Protein AF-A0A7X8C895-F1 (afdb_monomer)

Foldseek 3Di:
DDQADDDDPPDDQDPVNVVVRVVSSVVSVPDDPDDDDDDDPCVDPPDD

Secondary structure (DSSP, 8-state):
--S-----TT-PPPHHHHHHHHHHHHHHH---SS--PPPP-TTS----

Mean predicted aligned error: 5.32 Å

pLDDT: mean 89.48, std 9.96, range [58.75, 97.25]

Structure (mmCIF, N/CA/C/O backbone):
data_AF-A0A7X8C895-F1
#
_entry.id   AF-A0A7X8C895-F1
#
loop_
_atom_site.group_PDB
_atom_site.id
_atom_site.type_symbol
_atom_site.label_atom_id
_atom_site.label_alt_id
_atom_site.label_comp_id
_atom_site.label_asym_id
_atom_site.label_entity_id
_atom_site.label_seq_id
_atom_site.pdbx_PDB_ins_code
_atom_site.Car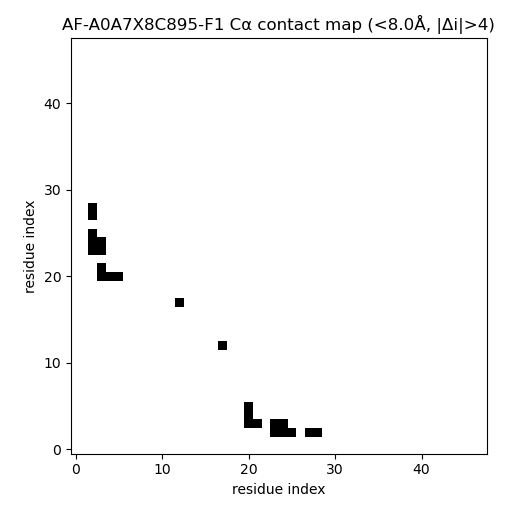tn_x
_atom_site.Cartn_y
_atom_site.Cartn_z
_atom_site.occupancy
_atom_site.B_iso_or_equiv
_atom_site.auth_seq_id
_atom_site.auth_comp_id
_atom_site.auth_asym_id
_atom_site.auth_atom_id
_atom_site.pdbx_PDB_model_num
ATOM 1 N N . MET A 1 1 ? 1.721 16.167 2.269 1.00 80.38 1 MET A N 1
ATOM 2 C CA . MET A 1 1 ? 2.559 15.333 3.153 1.00 80.38 1 MET A CA 1
ATOM 3 C C . MET A 1 1 ? 2.988 14.127 2.344 1.00 80.38 1 MET A C 1
ATOM 5 O O . MET A 1 1 ? 2.115 13.450 1.815 1.00 80.38 1 MET A O 1
ATOM 9 N N . MET A 1 2 ? 4.287 13.915 2.175 1.00 89.06 2 MET A N 1
ATOM 10 C CA . MET A 1 2 ? 4.810 12.738 1.485 1.00 89.06 2 MET A CA 1
ATOM 11 C C . MET A 1 2 ? 5.136 11.689 2.549 1.00 89.06 2 MET A C 1
ATOM 13 O O . MET A 1 2 ? 5.913 11.966 3.457 1.00 89.06 2 MET A O 1
ATOM 17 N N . TYR A 1 3 ? 4.471 10.535 2.498 1.00 94.62 3 TYR A N 1
ATOM 18 C CA . TYR A 1 3 ? 4.663 9.470 3.490 1.00 94.62 3 TYR A CA 1
ATOM 19 C C . TYR A 1 3 ? 5.784 8.508 3.087 1.00 94.62 3 TYR A C 1
ATOM 21 O O . TYR A 1 3 ? 6.519 8.032 3.943 1.00 94.62 3 TYR A O 1
ATOM 29 N N . PHE A 1 4 ? 5.969 8.277 1.792 1.00 94.69 4 PHE A N 1
ATOM 30 C CA . PHE A 1 4 ? 7.039 7.448 1.256 1.00 94.69 4 PHE A CA 1
ATOM 31 C C . PHE A 1 4 ? 7.445 7.976 -0.119 1.00 94.69 4 PHE A C 1
ATOM 33 O O . PHE A 1 4 ? 6.582 8.377 -0.903 1.00 94.69 4 PHE A O 1
ATOM 40 N N . GLU A 1 5 ? 8.745 7.962 -0.399 1.00 93.06 5 GLU A N 1
ATOM 41 C CA . GLU A 1 5 ? 9.312 8.265 -1.708 1.00 93.06 5 GLU A CA 1
ATOM 42 C C . GLU A 1 5 ? 10.464 7.311 -2.004 1.00 93.06 5 GLU A C 1
ATOM 44 O O . GLU A 1 5 ? 11.389 7.149 -1.210 1.00 93.06 5 GLU A O 1
ATOM 49 N N . LYS A 1 6 ? 10.389 6.645 -3.153 1.00 90.50 6 LYS A N 1
ATOM 50 C CA . LYS A 1 6 ? 11.459 5.800 -3.674 1.00 90.50 6 LYS A CA 1
ATOM 51 C C . LYS A 1 6 ? 11.278 5.699 -5.177 1.00 90.50 6 LYS A C 1
ATOM 53 O O . LYS A 1 6 ? 10.282 5.156 -5.646 1.00 90.50 6 LYS A O 1
ATOM 58 N N . GLY A 1 7 ? 12.223 6.244 -5.928 1.00 89.56 7 GLY A N 1
ATOM 59 C CA . GLY A 1 7 ? 12.181 6.199 -7.381 1.00 89.56 7 GLY A CA 1
ATOM 60 C C . GLY A 1 7 ? 13.381 6.886 -8.012 1.00 89.56 7 GLY A C 1
ATOM 61 O O . GLY A 1 7 ? 13.932 7.841 -7.470 1.00 89.56 7 GLY A O 1
ATOM 62 N N . SER A 1 8 ? 13.778 6.384 -9.173 1.00 91.31 8 SER A N 1
ATOM 63 C CA . SER A 1 8 ? 14.717 7.018 -10.093 1.00 91.31 8 SER A CA 1
ATOM 64 C C . SER A 1 8 ? 14.412 6.518 -11.507 1.00 91.31 8 SER A C 1
ATOM 66 O O . SER A 1 8 ? 13.595 5.613 -11.676 1.00 91.31 8 SER A O 1
ATOM 68 N N . ALA A 1 9 ? 15.081 7.066 -12.523 1.00 93.12 9 ALA A N 1
ATOM 69 C CA . ALA A 1 9 ? 14.907 6.624 -13.909 1.00 93.12 9 ALA A CA 1
ATOM 70 C C . ALA A 1 9 ? 15.250 5.137 -14.134 1.00 93.12 9 ALA A C 1
ATOM 72 O O . ALA A 1 9 ? 14.836 4.564 -15.136 1.00 93.12 9 ALA A O 1
ATOM 73 N N . THR A 1 10 ? 16.006 4.523 -13.221 1.00 93.62 10 THR A N 1
ATOM 74 C CA . THR A 1 10 ? 16.502 3.145 -13.335 1.00 93.62 10 THR A CA 1
ATOM 75 C C . THR A 1 10 ? 16.101 2.274 -12.146 1.00 93.62 10 THR A C 1
ATOM 77 O O . THR A 1 10 ? 16.707 1.232 -11.922 1.00 93.62 10 THR A O 1
ATOM 80 N N . THR A 1 11 ? 15.156 2.717 -11.314 1.00 92.12 11 THR A N 1
ATOM 81 C CA . THR A 1 11 ? 14.732 1.938 -10.145 1.00 92.12 11 THR A CA 1
ATOM 82 C C . THR A 1 11 ? 13.565 1.036 -10.504 1.00 92.12 11 THR A C 1
ATOM 84 O O . THR A 1 11 ? 12.450 1.514 -10.693 1.00 92.12 11 THR A O 1
ATOM 87 N N . ASP A 1 12 ? 13.816 -0.266 -10.490 1.00 92.75 12 ASP A N 1
ATOM 88 C CA . ASP A 1 12 ? 12.777 -1.287 -10.485 1.00 92.75 12 ASP A CA 1
ATOM 89 C C . ASP A 1 12 ? 12.347 -1.581 -9.044 1.00 92.75 12 ASP A C 1
ATOM 91 O O . ASP A 1 12 ? 13.176 -1.855 -8.174 1.00 92.75 12 ASP A O 1
ATOM 95 N N . LEU A 1 13 ? 11.045 -1.495 -8.774 1.00 93.50 13 LEU A N 1
ATOM 96 C CA . LEU A 1 13 ? 10.482 -1.823 -7.465 1.00 93.50 13 LEU A CA 1
ATOM 97 C C . LEU A 1 13 ? 10.102 -3.300 -7.430 1.00 93.50 13 LEU A C 1
ATOM 99 O O . LEU A 1 13 ? 9.238 -3.752 -8.181 1.00 93.50 13 LEU A O 1
ATOM 103 N N . THR A 1 14 ? 10.718 -4.044 -6.518 1.00 94.19 14 THR A N 1
ATOM 104 C CA . THR A 1 14 ? 10.329 -5.427 -6.244 1.00 94.19 14 THR A CA 1
ATOM 105 C C . THR A 1 14 ? 9.043 -5.478 -5.414 1.00 94.19 14 THR A C 1
ATOM 107 O O . THR A 1 14 ? 8.631 -4.499 -4.788 1.00 94.19 14 THR A O 1
ATOM 110 N N . SER A 1 15 ? 8.404 -6.648 -5.338 1.00 93.56 15 SER A N 1
ATOM 111 C CA . SER A 1 15 ? 7.252 -6.847 -4.447 1.00 93.56 15 SER A CA 1
ATOM 112 C C . SER A 1 15 ? 7.589 -6.575 -2.975 1.00 93.56 15 SER A C 1
ATOM 114 O O . SER A 1 15 ? 6.733 -6.106 -2.224 1.00 93.56 15 SER A O 1
ATOM 116 N N . GLU A 1 16 ? 8.831 -6.841 -2.562 1.00 95.69 16 GLU A N 1
ATOM 117 C CA . GLU A 1 16 ? 9.307 -6.535 -1.212 1.00 95.69 16 GLU A CA 1
ATOM 118 C C . GLU A 1 16 ? 9.452 -5.024 -0.998 1.00 95.69 16 GLU A C 1
ATOM 120 O O . GLU A 1 16 ? 9.008 -4.511 0.029 1.00 95.69 16 GLU A O 1
ATOM 125 N N . ASP A 1 17 ? 9.966 -4.291 -1.990 1.00 94.44 17 ASP A N 1
ATOM 126 C CA . ASP A 1 17 ? 10.043 -2.827 -1.938 1.00 94.44 17 ASP A CA 1
ATOM 127 C C . ASP A 1 17 ? 8.663 -2.185 -1.795 1.00 94.44 17 ASP A C 1
ATOM 129 O O . ASP A 1 17 ? 8.478 -1.290 -0.969 1.00 94.44 17 ASP A O 1
ATOM 133 N N . LEU A 1 18 ? 7.687 -2.664 -2.575 1.00 93.81 18 LEU A N 1
ATOM 134 C CA . LEU A 1 18 ? 6.305 -2.185 -2.518 1.00 93.81 18 LEU A CA 1
ATOM 135 C C . LEU A 1 18 ? 5.684 -2.441 -1.146 1.00 93.81 18 LEU A C 1
ATOM 137 O O . LEU A 1 18 ? 5.041 -1.556 -0.578 1.00 93.81 18 LEU A O 1
ATOM 141 N N . LYS A 1 19 ? 5.898 -3.641 -0.596 1.00 96.19 19 LYS A N 1
ATOM 142 C CA . LYS A 1 19 ? 5.430 -3.993 0.742 1.00 96.19 19 LYS A CA 1
ATOM 143 C C . LYS A 1 19 ? 6.054 -3.061 1.778 1.00 96.19 19 LYS A C 1
ATOM 145 O O . LYS A 1 19 ? 5.324 -2.398 2.506 1.00 96.19 19 LYS A O 1
ATOM 150 N N . ASN A 1 20 ? 7.378 -2.967 1.817 1.00 96.75 20 ASN A N 1
ATOM 151 C CA . ASN A 1 20 ? 8.085 -2.174 2.819 1.00 96.75 20 ASN A CA 1
ATOM 152 C C . ASN A 1 20 ? 7.706 -0.689 2.746 1.00 96.75 20 ASN A C 1
ATOM 154 O O . ASN A 1 20 ? 7.400 -0.094 3.777 1.00 96.75 20 ASN A O 1
ATOM 158 N N . GLY A 1 21 ? 7.622 -0.116 1.541 1.00 96.12 21 GLY A N 1
ATOM 159 C CA . GLY A 1 21 ? 7.210 1.276 1.361 1.00 96.12 21 GLY A CA 1
ATOM 160 C C . GLY A 1 21 ? 5.772 1.550 1.805 1.00 96.12 21 GLY A C 1
ATOM 161 O O . GLY A 1 21 ? 5.496 2.589 2.408 1.00 96.12 21 GLY A O 1
ATOM 162 N N . LEU A 1 22 ? 4.855 0.601 1.582 1.00 95.50 22 LEU A N 1
ATOM 163 C CA . LEU A 1 22 ? 3.483 0.707 2.076 1.00 95.50 22 LEU A CA 1
ATOM 164 C C . LEU A 1 22 ? 3.430 0.680 3.610 1.00 95.50 22 LEU A C 1
ATOM 166 O O . LEU A 1 22 ? 2.744 1.508 4.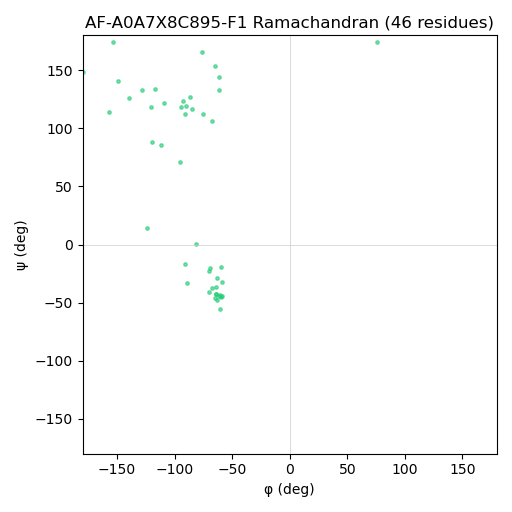207 1.00 95.50 22 LEU A O 1
ATOM 170 N N . TYR A 1 23 ? 4.152 -0.241 4.252 1.00 96.94 23 TYR A N 1
ATOM 171 C CA . TYR A 1 23 ? 4.199 -0.319 5.715 1.00 96.94 23 TYR A CA 1
ATOM 172 C C . TYR A 1 23 ? 4.828 0.934 6.334 1.00 96.94 23 TYR A C 1
ATOM 174 O O . TYR A 1 23 ? 4.264 1.474 7.283 1.00 96.94 23 TYR A O 1
ATOM 182 N N . GLU A 1 24 ? 5.918 1.453 5.763 1.00 97.25 24 GLU A N 1
ATOM 183 C CA . GLU A 1 24 ? 6.542 2.706 6.207 1.00 97.25 24 GLU A CA 1
ATOM 184 C C . GLU A 1 24 ? 5.562 3.887 6.115 1.00 97.25 24 GLU A C 1
ATOM 186 O O . GLU A 1 24 ? 5.436 4.689 7.046 1.00 97.25 24 GLU A O 1
ATOM 191 N N . ALA A 1 25 ? 4.817 3.981 5.009 1.00 96.81 25 ALA A N 1
ATOM 192 C CA . ALA A 1 25 ? 3.825 5.031 4.829 1.00 96.81 25 ALA A CA 1
ATOM 193 C C . ALA A 1 25 ? 2.685 4.937 5.858 1.00 96.81 25 ALA A C 1
ATOM 195 O O . ALA A 1 25 ? 2.263 5.958 6.407 1.00 96.81 25 ALA A O 1
ATOM 196 N N . LEU A 1 26 ? 2.197 3.722 6.133 1.00 96.12 26 LEU A N 1
ATOM 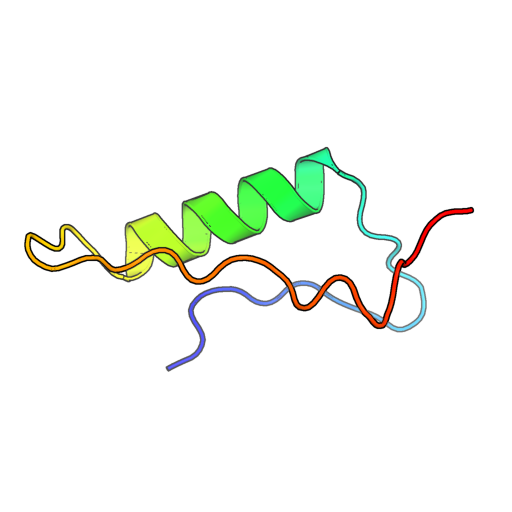197 C CA . LEU A 1 26 ? 1.146 3.477 7.123 1.00 96.12 26 LEU A CA 1
ATOM 198 C C . LEU A 1 26 ? 1.625 3.748 8.554 1.00 96.12 26 LEU A C 1
ATOM 200 O O . LEU A 1 26 ? 0.867 4.307 9.346 1.00 96.12 26 LEU A O 1
ATOM 204 N N . GLU A 1 27 ? 2.875 3.419 8.878 1.00 96.56 27 GLU A N 1
ATOM 205 C CA . GLU A 1 27 ? 3.470 3.721 10.181 1.00 96.56 27 GLU A CA 1
ATOM 206 C C . GLU A 1 27 ? 3.550 5.236 10.411 1.00 96.56 27 GLU A C 1
ATOM 208 O O . GLU A 1 27 ? 3.061 5.738 11.424 1.00 96.56 27 GLU A O 1
ATOM 213 N N . LYS A 1 28 ? 4.049 5.993 9.423 1.00 96.44 28 LYS A N 1
ATOM 214 C CA . LYS A 1 28 ? 4.091 7.466 9.474 1.00 96.44 28 LYS A CA 1
ATOM 215 C C . LYS A 1 28 ? 2.704 8.112 9.524 1.00 96.44 28 LYS A C 1
ATOM 217 O O . LYS A 1 28 ? 2.555 9.211 10.059 1.00 96.44 28 LYS A O 1
ATOM 222 N N . LEU A 1 29 ? 1.682 7.466 8.957 1.00 95.38 29 LEU A N 1
ATOM 223 C CA . LEU A 1 29 ? 0.291 7.923 9.039 1.00 95.38 29 LEU A CA 1
ATOM 224 C C . LEU A 1 29 ? -0.300 7.765 10.456 1.00 95.38 29 LEU A C 1
ATOM 226 O O . LEU A 1 29 ? -1.255 8.478 10.802 1.00 95.38 29 LEU A O 1
ATOM 230 N N . GLY A 1 30 ? 0.277 6.862 11.257 1.00 95.69 30 GLY A N 1
ATOM 231 C CA . GLY A 1 30 ? -0.115 6.544 12.626 1.00 95.69 30 GLY A CA 1
ATOM 232 C C . 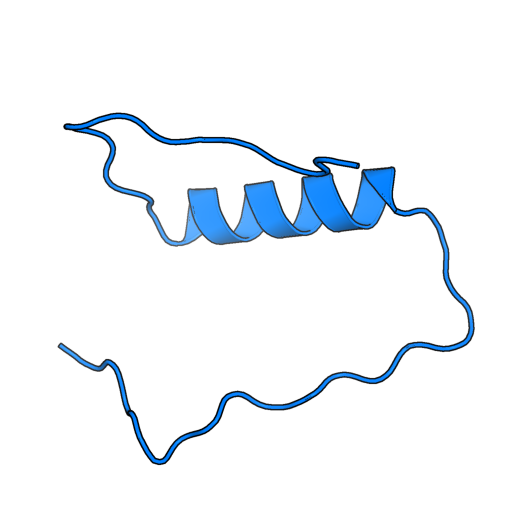GLY A 1 30 ? -1.386 5.695 12.730 1.00 95.69 30 GLY A C 1
ATOM 233 O O . GLY A 1 30 ? -2.082 5.430 11.748 1.00 95.69 30 GLY A O 1
ATOM 234 N N . ASN A 1 31 ? -1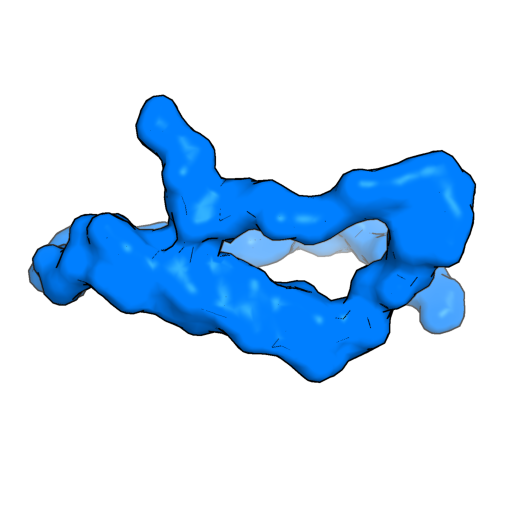.728 5.280 13.953 1.00 95.56 31 ASN A N 1
ATOM 235 C CA . ASN A 1 31 ? -2.915 4.462 14.210 1.00 95.56 31 ASN A CA 1
ATOM 236 C C . ASN A 1 31 ? -4.215 5.176 13.804 1.00 95.56 31 ASN A C 1
ATOM 238 O O . ASN A 1 31 ? -4.477 6.317 14.190 1.00 95.56 31 ASN A O 1
ATOM 242 N N . ARG A 1 32 ? -5.086 4.461 13.083 1.00 94.94 32 ARG A N 1
ATOM 243 C CA . ARG A 1 32 ? -6.417 4.931 12.674 1.00 94.94 32 ARG A CA 1
ATOM 244 C C . ARG A 1 32 ? 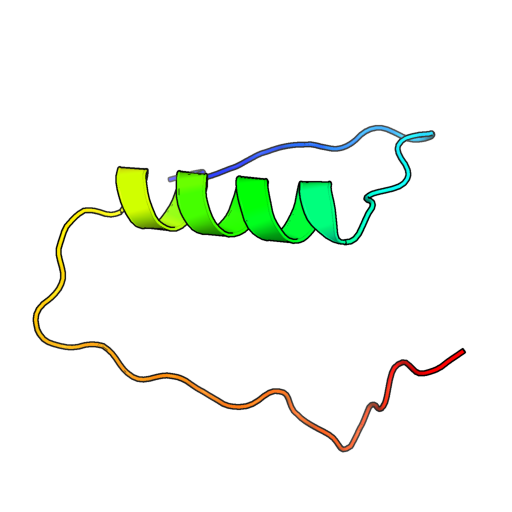-7.479 3.908 13.061 1.00 94.94 32 ARG A C 1
ATOM 246 O O . ARG A 1 32 ? -7.334 2.726 12.787 1.00 94.94 32 ARG A O 1
ATOM 253 N N . GLN A 1 33 ? -8.561 4.384 13.673 1.00 95.31 33 GLN A N 1
ATOM 254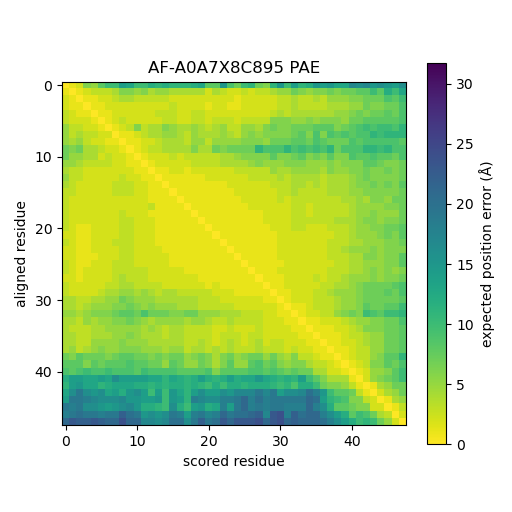 C CA . GLN A 1 33 ? -9.693 3.547 14.102 1.00 95.31 33 GLN A CA 1
ATOM 255 C C . GLN A 1 33 ? -10.789 3.430 13.028 1.00 95.31 33 GLN A C 1
ATOM 257 O O . GLN A 1 33 ? -11.641 2.553 13.096 1.00 95.31 33 GLN A O 1
ATOM 262 N N . LYS A 1 34 ? -10.784 4.325 12.032 1.00 96.19 34 LYS A N 1
ATOM 263 C CA . LYS A 1 34 ? -11.746 4.349 10.922 1.00 96.19 34 LYS A CA 1
ATOM 264 C C . LYS A 1 34 ? -10.993 4.186 9.609 1.00 96.19 34 LYS A C 1
ATOM 266 O O . LYS A 1 34 ? -10.561 5.174 9.020 1.00 96.19 34 LYS A O 1
ATOM 271 N N . VAL A 1 35 ? -10.799 2.938 9.198 1.00 94.56 35 VAL A N 1
ATOM 272 C CA . VAL A 1 35 ? -10.096 2.573 7.963 1.00 94.56 35 VAL A CA 1
ATOM 273 C C . VAL A 1 35 ? -11.073 1.863 7.037 1.00 94.56 35 VAL A C 1
ATOM 275 O O . VAL A 1 35 ? -11.803 0.975 7.470 1.00 94.56 35 VAL A O 1
ATOM 278 N N . LEU A 1 36 ? -11.080 2.259 5.766 1.00 95.81 36 LEU A N 1
ATOM 279 C CA . LEU A 1 36 ? -11.825 1.596 4.704 1.00 95.81 36 LEU A CA 1
ATOM 280 C C . LEU A 1 36 ? -10.829 1.139 3.638 1.00 95.81 36 LEU A C 1
ATOM 282 O O . LEU A 1 36 ? -10.138 1.967 3.047 1.00 95.81 36 LEU A O 1
ATOM 286 N N . ALA A 1 37 ? -10.748 -0.170 3.409 1.00 92.69 37 ALA A N 1
ATOM 287 C CA . ALA A 1 37 ? -9.957 -0.730 2.321 1.00 92.69 37 ALA A CA 1
ATOM 288 C C . ALA A 1 37 ? -10.795 -0.716 1.038 1.00 92.69 37 ALA A C 1
ATOM 290 O O . ALA A 1 37 ? -11.837 -1.368 0.969 1.00 92.69 37 ALA A O 1
ATOM 291 N N . ILE A 1 38 ? -10.349 0.042 0.036 1.00 90.69 38 ILE A N 1
ATOM 292 C CA . ILE A 1 38 ? -10.978 0.065 -1.286 1.00 90.69 38 ILE A CA 1
ATOM 293 C C . ILE A 1 38 ? -10.260 -0.967 -2.160 1.00 90.69 38 ILE A C 1
ATOM 295 O O . ILE A 1 38 ? -9.033 -0.893 -2.275 1.00 90.69 38 ILE A O 1
ATOM 299 N N . PRO A 1 39 ? -10.976 -1.943 -2.747 1.00 84.69 39 PRO A N 1
ATOM 300 C CA . PRO A 1 39 ? -10.353 -2.920 -3.625 1.00 84.69 39 PRO A CA 1
ATOM 301 C C . PRO A 1 39 ? -9.805 -2.236 -4.885 1.00 84.69 39 PRO A C 1
ATOM 303 O O . PRO A 1 39 ? -10.320 -1.191 -5.296 1.00 84.69 39 PRO A O 1
ATOM 306 N N . PRO A 1 40 ? -8.777 -2.817 -5.521 1.00 80.62 40 PRO A N 1
ATOM 307 C CA . PRO A 1 40 ? -8.312 -2.327 -6.807 1.00 80.6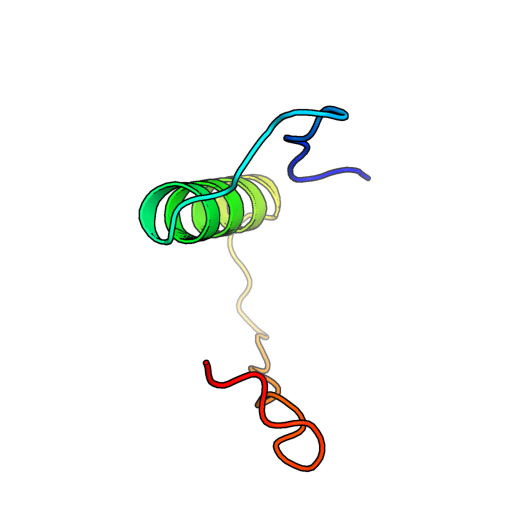2 40 PRO A CA 1
ATOM 308 C C . PRO A 1 40 ? -9.431 -2.430 -7.848 1.00 80.62 40 PRO A C 1
ATOM 310 O O . PRO A 1 40 ? -10.212 -3.385 -7.856 1.00 80.62 40 PRO A O 1
ATOM 313 N N . ASP A 1 41 ? -9.482 -1.456 -8.751 1.00 83.25 41 ASP A N 1
ATOM 314 C CA . ASP A 1 41 ? -10.327 -1.542 -9.934 1.00 83.25 41 ASP A CA 1
ATOM 315 C C . ASP A 1 41 ? -9.793 -2.645 -10.856 1.00 83.25 41 ASP A C 1
ATOM 317 O O . ASP A 1 41 ? -8.756 -2.499 -11.502 1.00 83.25 41 ASP A O 1
ATOM 321 N N . PHE A 1 42 ? -10.493 -3.776 -10.893 1.00 68.50 42 PHE A N 1
ATOM 322 C CA . PHE A 1 42 ? -10.051 -4.951 -11.644 1.00 68.50 42 PHE A CA 1
ATOM 323 C C . PHE A 1 42 ? -10.380 -4.867 -13.142 1.00 68.50 42 PHE A C 1
ATOM 325 O O . PHE A 1 42 ? -10.052 -5.780 -13.897 1.00 68.50 42 PHE A O 1
ATOM 332 N N . THR A 1 43 ? -11.003 -3.773 -13.600 1.00 78.19 43 THR A N 1
ATOM 333 C CA . THR A 1 43 ? -11.212 -3.543 -15.039 1.00 78.19 43 THR A CA 1
ATOM 334 C C . THR A 1 43 ? -9.900 -3.256 -15.773 1.00 78.19 43 THR A C 1
ATOM 336 O O . THR A 1 43 ? -9.803 -3.497 -16.975 1.00 78.19 43 THR A O 1
ATOM 339 N N . ARG A 1 44 ? -8.853 -2.834 -15.049 1.00 69.25 44 ARG A N 1
ATOM 340 C CA . ARG A 1 4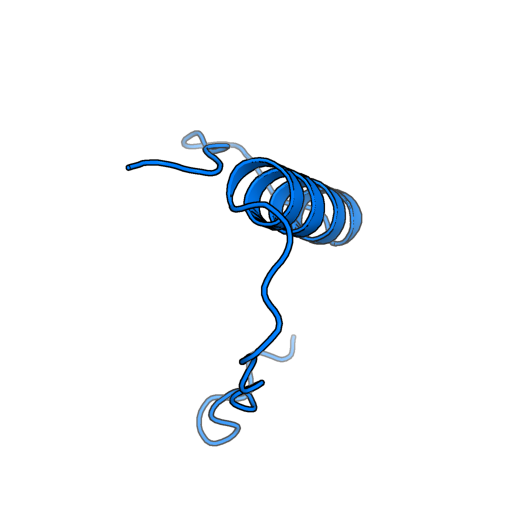4 ? -7.465 -2.828 -15.524 1.00 69.25 44 ARG A CA 1
ATOM 341 C C . ARG A 1 44 ? -6.641 -3.847 -14.755 1.00 69.25 44 ARG A C 1
ATOM 343 O O . ARG A 1 44 ? -5.988 -3.506 -13.776 1.00 69.25 44 ARG A O 1
ATOM 350 N N . TYR A 1 45 ? -6.670 -5.091 -15.219 1.00 71.62 45 TYR A N 1
ATOM 351 C CA . TYR A 1 45 ? -5.830 -6.164 -14.697 1.00 71.62 45 TYR A CA 1
ATOM 352 C C . TYR A 1 45 ? -4.380 -5.989 -15.194 1.00 71.62 45 TYR A C 1
ATOM 354 O O . TYR A 1 45 ? -4.140 -6.113 -16.396 1.00 71.62 45 TYR A O 1
ATOM 362 N N . PRO A 1 46 ? -3.405 -5.672 -14.319 1.00 65.69 46 PRO A N 1
ATOM 363 C CA . PRO A 1 46 ? -2.005 -5.531 -14.689 1.00 65.69 46 PRO A CA 1
ATOM 364 C C . PRO A 1 46 ? -1.296 -6.860 -14.419 1.00 65.69 46 PRO A C 1
ATOM 366 O O . PRO A 1 46 ? -0.548 -6.999 -13.454 1.00 65.69 46 PRO A O 1
ATOM 369 N N . SER A 1 47 ? -1.594 -7.866 -15.232 1.00 63.22 47 SER A N 1
ATOM 370 C CA . SER A 1 47 ? -0.913 -9.160 -15.189 1.00 63.22 47 SER A CA 1
ATOM 371 C C . SER A 1 47 ? -0.029 -9.328 -16.412 1.00 63.22 47 SER A C 1
ATOM 373 O O . SER A 1 47 ? -0.528 -9.309 -17.540 1.00 63.22 47 SER A O 1
ATOM 375 N N . HIS A 1 48 ? 1.255 -9.536 -16.165 1.00 58.75 48 HIS A N 1
ATOM 376 C CA . HIS A 1 48 ? 2.208 -10.123 -17.093 1.00 58.75 48 HIS A CA 1
ATOM 377 C C . HIS A 1 48 ? 2.946 -11.242 -16.366 1.00 58.75 48 HIS A C 1
ATOM 379 O O . HIS A 1 48 ? 3.231 -11.052 -15.161 1.00 58.75 48 HIS A O 1
#

Radius of gyration: 13.6 Å; Cα contacts (8 Å, |Δi|>4): 12; chains: 1; bounding box: 28×26×31 Å

Solvent-accessible surface area (backbone atoms only — not comparable to full-atom values): 3486 Å² total; per-residue (Å²): 137,85,61,66,87,87,82,56,101,83,61,83,79,48,76,65,51,54,49,52,47,51,52,50,25,49,58,74,70,46,94,74,93,85,79,82,88,77,78,80,71,69,91,67,71,90,79,132

Sequence (48 aa):
MMYFEKGSATTDLTSEDLKNGLYEALEKLGNRQKVLAIPPDFTRYPSH